Protein AF-A0A1M7ZTV3-F1 (afdb_monomer_lite)

Foldseek 3Di:
DDDDDDDDDDPPPPPPPPPPPPPDDDDDDPPDDDLVVVQVVLVCCVVPPQVVLCVVLVHRAASDFDDDPVVVVVVVVVQCVVCVVVVFHFDDKDKDKDAADQDCVCPPRRRHIFIKIFTWGADDPPPPPDDDDDPDPDDRIHTPVVDDIDTDTDCPPPSDDGRDD

Organism: NCBI:txid416016

Radius of gyration: 26.11 Å; chains: 1; bounding box: 50×51×98 Å

pLDDT: mean 81.95, std 18.32, range [33.28, 98.31]

Secondary structure (DSSP, 8-state):
-------------------------PPPPTT---HHHHHHHHHHHIIIIIHHHHHHHTSPPP---B--HHHHHHHHHHHHHHHHHTT--EEEEEEEEEE--SSGGGGGGTT-EEEEEEEEEEPP----SS---------SEEE-TTSPPB---B--SSS--PPP-

Sequence (165 aa):
MKMTIFAGFLATTLFVLNSCSENVQYEQPSQLITHDLAVELSERYHESRAELISKSILKDDVTAVWYSIEELENYLNYVKNQGAEKGIDVTGIRLYLGVYPNDSSYKEKAGLTTIFLTPTKKREATINVESSRTDQYSEENIDAIELQPLNYGGIGRPPRVMYPQ

Structure (mmCIF, N/CA/C/O backbone):
data_AF-A0A1M7ZTV3-F1
#
_entry.id   AF-A0A1M7ZTV3-F1
#
loop_
_atom_site.group_PDB
_atom_site.id
_atom_site.type_symbol
_atom_site.label_atom_id
_atom_site.label_alt_id
_atom_site.label_comp_id
_atom_site.label_asym_id
_atom_site.label_entity_id
_atom_site.label_seq_id
_atom_site.pdbx_PDB_ins_code
_atom_site.Cartn_x
_atom_site.Cartn_y
_atom_site.Cartn_z
_atom_site.occupancy
_atom_site.B_iso_or_equiv
_atom_site.auth_seq_id
_atom_site.auth_comp_id
_atom_site.auth_asym_id
_atom_site.auth_atom_id
_atom_site.pdbx_PDB_model_num
ATOM 1 N N . MET A 1 1 ? 7.671 -27.252 76.983 1.00 45.44 1 MET A N 1
ATOM 2 C CA . MET A 1 1 ? 8.668 -27.155 75.897 1.00 45.44 1 MET A CA 1
ATOM 3 C C . MET A 1 1 ? 8.629 -28.431 75.067 1.00 45.44 1 MET A C 1
ATOM 5 O O . MET A 1 1 ? 9.187 -29.426 75.499 1.00 45.44 1 MET A O 1
ATOM 9 N N . LYS A 1 2 ? 7.929 -28.419 73.927 1.00 33.28 2 LYS A N 1
ATOM 10 C CA . LYS A 1 2 ? 8.143 -29.31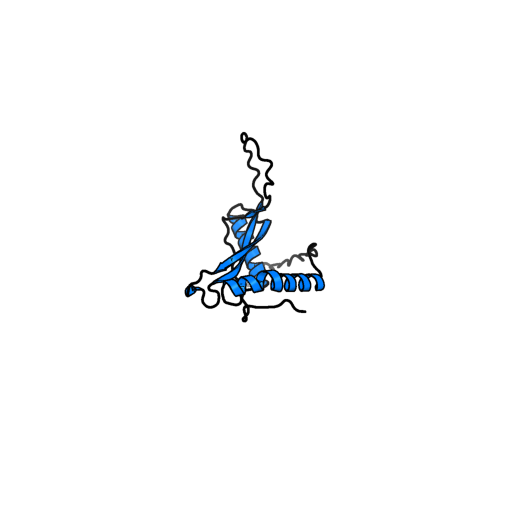8 72.781 1.00 33.28 2 LYS A CA 1
ATOM 11 C C . LYS A 1 2 ? 7.665 -28.557 71.545 1.00 33.28 2 LYS A C 1
ATOM 13 O O . LYS A 1 2 ? 6.487 -28.248 71.417 1.00 33.28 2 LYS A O 1
ATOM 18 N N . MET A 1 3 ? 8.637 -28.153 70.742 1.00 38.47 3 MET A N 1
ATOM 19 C CA . MET A 1 3 ? 8.499 -27.375 69.522 1.00 38.47 3 MET A CA 1
ATOM 20 C C . MET A 1 3 ? 8.395 -28.370 68.371 1.00 38.47 3 MET A C 1
ATOM 22 O O . MET A 1 3 ? 9.295 -29.190 68.208 1.00 38.47 3 MET A O 1
ATOM 26 N N . THR A 1 4 ? 7.303 -28.324 67.612 1.00 49.88 4 THR A N 1
ATOM 27 C CA . THR A 1 4 ? 7.159 -29.124 66.391 1.00 49.88 4 THR A CA 1
ATOM 28 C C . THR A 1 4 ? 6.818 -28.169 65.262 1.00 49.88 4 THR A C 1
ATOM 30 O O . THR A 1 4 ? 5.760 -27.548 65.255 1.00 49.88 4 THR A O 1
ATOM 33 N N . ILE A 1 5 ? 7.785 -27.999 64.369 1.00 48.91 5 ILE A N 1
ATOM 34 C CA . ILE A 1 5 ? 7.714 -27.196 63.153 1.00 48.91 5 ILE A CA 1
ATOM 35 C C . ILE A 1 5 ? 6.888 -27.987 62.136 1.00 48.91 5 ILE A C 1
ATOM 37 O O . ILE A 1 5 ? 7.230 -29.131 61.845 1.00 48.91 5 ILE A O 1
ATOM 41 N N . PHE A 1 6 ? 5.831 -27.385 61.586 1.00 46.31 6 PHE A N 1
ATOM 42 C CA . PHE A 1 6 ? 5.183 -27.886 60.375 1.00 46.31 6 PHE A CA 1
ATOM 43 C C . PHE A 1 6 ? 5.588 -26.988 59.209 1.00 46.31 6 PHE A C 1
ATOM 45 O O . PHE A 1 6 ? 5.225 -25.815 59.143 1.00 46.31 6 PHE A O 1
ATOM 52 N N . ALA A 1 7 ? 6.411 -27.548 58.330 1.00 49.38 7 ALA A N 1
ATOM 53 C CA . ALA A 1 7 ? 6.798 -26.957 57.065 1.00 49.38 7 ALA A CA 1
ATOM 54 C C . ALA A 1 7 ? 5.743 -27.283 55.999 1.00 49.38 7 ALA A C 1
ATOM 56 O O . ALA A 1 7 ? 5.291 -28.420 55.906 1.00 49.38 7 ALA A O 1
ATOM 57 N N . GLY A 1 8 ? 5.442 -26.296 55.153 1.00 42.41 8 GLY A N 1
ATOM 58 C CA . GLY A 1 8 ? 4.899 -26.513 53.813 1.00 42.41 8 GLY A CA 1
ATOM 59 C C . GLY A 1 8 ? 3.378 -26.445 53.694 1.00 42.41 8 GLY A C 1
ATOM 60 O O . GLY A 1 8 ? 2.672 -27.343 54.127 1.00 42.41 8 GLY A O 1
ATOM 61 N N . PHE A 1 9 ? 2.882 -25.414 53.010 1.00 46.31 9 PHE A N 1
ATOM 62 C CA . PHE A 1 9 ? 2.518 -25.540 51.593 1.00 46.31 9 PHE A CA 1
ATOM 63 C C . PHE A 1 9 ? 2.234 -24.133 51.045 1.00 46.31 9 PHE A C 1
ATOM 65 O O . PHE A 1 9 ? 1.190 -23.541 51.312 1.00 46.31 9 PHE A O 1
ATOM 72 N N . LEU A 1 10 ? 3.192 -23.557 50.315 1.00 48.78 10 LEU A N 1
ATOM 73 C CA . LEU A 1 10 ? 2.945 -22.360 49.518 1.00 48.78 10 LEU A CA 1
ATOM 74 C C . LEU A 1 10 ? 2.144 -22.826 48.300 1.00 48.78 10 LEU A C 1
ATOM 76 O O . LEU A 1 10 ? 2.709 -23.378 47.360 1.00 48.78 10 LEU A O 1
ATOM 80 N N . ALA A 1 11 ? 0.822 -22.671 48.350 1.00 51.09 11 ALA A N 1
ATOM 81 C CA . ALA A 1 11 ? -0.042 -22.870 47.197 1.00 51.09 11 ALA A CA 1
ATOM 82 C C . ALA A 1 11 ? 0.226 -21.736 46.199 1.00 51.09 11 ALA A C 1
ATOM 84 O O . ALA A 1 11 ? -0.499 -20.746 46.140 1.00 51.09 11 ALA A O 1
ATOM 85 N N . THR A 1 12 ? 1.309 -21.855 45.432 1.00 50.84 12 THR A N 1
ATOM 86 C CA . THR A 1 12 ? 1.456 -21.131 44.176 1.00 50.84 12 THR A CA 1
ATOM 87 C C . THR A 1 12 ? 0.338 -21.621 43.274 1.00 50.84 12 THR A C 1
ATOM 89 O O . THR A 1 12 ? 0.445 -22.680 42.655 1.00 50.84 12 THR A O 1
ATOM 92 N N . THR A 1 13 ? -0.766 -20.877 43.247 1.00 55.16 13 THR A N 1
ATOM 93 C CA . THR A 1 13 ? -1.749 -20.931 42.172 1.00 55.16 13 THR A CA 1
ATOM 94 C C . THR A 1 13 ? -1.007 -20.611 40.887 1.00 55.16 13 THR A C 1
ATOM 96 O O . THR A 1 13 ? -0.813 -19.450 40.528 1.00 55.16 13 THR A O 1
ATOM 99 N N . LEU A 1 14 ? -0.526 -21.670 40.242 1.00 48.62 14 LEU A N 1
ATOM 100 C CA . LEU A 1 14 ? -0.106 -21.683 38.859 1.00 48.62 14 LEU A CA 1
ATOM 101 C C . LEU A 1 14 ? -1.355 -21.274 38.072 1.00 48.62 14 LEU A C 1
ATOM 103 O O . LEU A 1 14 ? -2.230 -22.096 37.804 1.00 48.62 14 LEU A O 1
ATOM 107 N N . PHE A 1 15 ? -1.500 -19.974 37.809 1.00 55.59 15 PHE A N 1
ATOM 108 C CA . PHE A 1 15 ? -2.422 -19.478 36.801 1.00 55.59 15 PHE A CA 1
ATOM 109 C C . PHE A 1 15 ? -1.912 -20.082 35.497 1.00 55.59 15 PHE A C 1
ATOM 111 O O . PHE A 1 15 ? -0.958 -19.596 34.893 1.00 55.59 15 PHE A O 1
ATOM 118 N N . VAL A 1 16 ? -2.478 -21.231 35.136 1.00 49.94 16 VAL A N 1
ATOM 119 C CA . VAL A 1 16 ? -2.337 -21.799 33.807 1.00 49.94 16 VAL A CA 1
ATOM 120 C C . VAL A 1 16 ? -2.913 -20.729 32.895 1.00 49.94 16 VAL A C 1
ATOM 122 O O . VAL A 1 16 ? -4.127 -20.543 32.832 1.00 49.94 16 VAL A O 1
ATOM 125 N N . LEU A 1 17 ? -2.029 -19.964 32.253 1.00 53.06 17 LEU A N 1
ATOM 126 C CA . LEU A 1 17 ? -2.372 -19.221 31.058 1.00 53.06 17 LEU A CA 1
ATOM 127 C C . LEU A 1 17 ? -2.788 -20.290 30.051 1.00 53.06 17 LEU A C 1
ATOM 129 O O . LEU A 1 17 ? -1.962 -20.833 29.321 1.00 53.06 17 LEU A O 1
ATOM 133 N N . ASN A 1 18 ? -4.076 -20.636 30.063 1.00 53.88 18 ASN A N 1
ATOM 134 C CA . ASN A 1 18 ? -4.731 -21.138 28.876 1.00 53.88 18 ASN A CA 1
ATOM 135 C C . ASN A 1 18 ? -4.579 -20.010 27.863 1.00 53.88 18 ASN A C 1
ATOM 137 O O . ASN A 1 18 ? -5.394 -19.094 27.790 1.00 53.88 18 ASN A O 1
ATOM 141 N N . SER A 1 19 ? -3.479 -20.061 27.116 1.00 52.09 19 SER A N 1
ATOM 142 C CA . SER A 1 19 ? -3.453 -19.571 25.755 1.00 52.09 19 SER A CA 1
ATOM 143 C C . SER A 1 19 ? -4.527 -20.377 25.033 1.00 52.09 19 SER A C 1
ATOM 145 O O . SER A 1 19 ? -4.263 -21.443 24.478 1.00 52.09 19 SER A O 1
ATOM 147 N N . CYS A 1 20 ? -5.779 -19.932 25.150 1.00 52.97 20 CYS A N 1
ATOM 148 C CA . CYS A 1 20 ? -6.789 -20.265 24.171 1.00 52.97 20 CYS A CA 1
ATOM 149 C C . CYS A 1 20 ? -6.264 -19.654 22.879 1.00 52.97 20 CYS A C 1
ATOM 151 O O . CYS A 1 20 ? -6.497 -18.480 22.606 1.00 52.97 20 CYS A O 1
ATOM 153 N N . SER A 1 21 ? -5.511 -20.431 22.102 1.00 61.19 21 SER A N 1
ATOM 154 C CA . SER A 1 21 ? -5.460 -20.177 20.676 1.00 61.19 21 SER A CA 1
ATOM 155 C C . SER A 1 21 ? -6.890 -20.407 20.198 1.00 61.19 21 SER A C 1
ATOM 157 O O . SER A 1 21 ? -7.314 -21.553 20.025 1.00 61.19 21 SER A O 1
ATOM 159 N N . GLU A 1 22 ? -7.682 -19.341 20.101 1.00 63.91 22 GLU A N 1
ATOM 160 C CA . GLU A 1 22 ? -8.922 -19.409 19.344 1.00 63.91 22 GLU A CA 1
ATOM 161 C C . GLU A 1 22 ? -8.551 -19.960 17.966 1.00 63.91 22 GLU A C 1
ATOM 163 O O . GLU A 1 22 ? -7.676 -19.424 17.285 1.00 63.91 22 GLU A O 1
ATOM 168 N N . ASN A 1 23 ? -9.152 -21.088 17.584 1.00 62.50 23 ASN A N 1
ATOM 169 C CA . ASN A 1 23 ? -9.051 -21.582 16.218 1.00 62.50 23 ASN A CA 1
ATOM 170 C C . ASN A 1 23 ? -9.851 -20.615 15.345 1.00 62.50 23 ASN A C 1
ATOM 172 O O . ASN A 1 23 ? -11.039 -20.824 15.105 1.00 62.50 23 ASN A O 1
ATOM 176 N N . VAL A 1 24 ? -9.215 -19.519 14.935 1.00 76.25 24 VAL A N 1
ATOM 177 C CA . VAL A 1 24 ? -9.812 -18.555 14.017 1.00 76.25 24 VAL A CA 1
ATOM 178 C C . VAL A 1 24 ? -9.944 -19.249 12.666 1.00 76.25 24 VAL A C 1
ATOM 180 O O . VAL A 1 24 ? -8.955 -19.535 11.991 1.00 76.25 24 VAL A O 1
ATOM 183 N N . GLN A 1 25 ? -11.178 -19.576 12.290 1.00 80.88 25 GLN A N 1
ATOM 184 C CA . GLN A 1 25 ? -11.481 -20.094 10.965 1.00 80.88 25 GLN A CA 1
ATOM 185 C C . GLN A 1 25 ? -11.577 -18.913 9.999 1.00 80.88 25 GLN A C 1
ATOM 187 O O . GLN A 1 25 ? -12.479 -18.086 10.108 1.00 80.88 25 GLN A O 1
ATOM 192 N N . TYR A 1 26 ? -10.642 -18.834 9.056 1.00 84.88 26 TYR A N 1
ATOM 193 C CA . TYR A 1 26 ? -10.662 -17.821 8.006 1.00 84.88 26 TYR A CA 1
ATOM 194 C C . TYR A 1 26 ? -11.490 -18.314 6.817 1.00 84.88 26 TYR A C 1
ATOM 196 O O . TYR A 1 26 ? -11.274 -19.419 6.315 1.00 84.88 26 TYR A O 1
ATOM 204 N N . GLU A 1 27 ? -12.439 -17.496 6.364 1.00 91.44 27 GLU A N 1
ATOM 205 C CA . GLU A 1 27 ? -13.170 -17.749 5.123 1.00 91.44 27 GLU A CA 1
ATOM 206 C C . GLU A 1 27 ? -12.286 -17.455 3.906 1.00 91.44 27 GLU A C 1
ATOM 208 O O . GLU A 1 27 ? -11.448 -16.549 3.922 1.00 91.44 27 GLU A O 1
ATOM 213 N N . GLN A 1 28 ? -12.483 -18.216 2.828 1.00 91.50 28 GLN A N 1
ATOM 214 C CA . GLN A 1 28 ? -11.801 -17.950 1.567 1.00 91.50 28 GLN A CA 1
ATOM 215 C C . GLN A 1 28 ? -12.255 -16.588 1.011 1.00 91.50 28 GLN A C 1
ATOM 217 O O . GLN A 1 28 ? -13.460 -16.374 0.855 1.00 91.50 28 GLN A O 1
ATOM 222 N N . PRO A 1 29 ? -11.328 -15.678 0.649 1.00 93.81 29 PRO A N 1
ATOM 223 C CA . PRO A 1 29 ? -11.707 -14.397 0.071 1.00 93.81 29 PRO A CA 1
ATOM 224 C C . PRO A 1 29 ? -12.469 -14.574 -1.245 1.00 93.81 29 PRO A C 1
ATOM 226 O O . PRO A 1 29 ? -12.050 -15.316 -2.134 1.00 93.81 29 PRO A O 1
ATOM 229 N N . SER A 1 30 ? -13.567 -13.838 -1.404 1.00 94.00 30 SER A N 1
ATOM 230 C CA . SER A 1 30 ? -14.420 -13.904 -2.599 1.00 94.00 30 SER A CA 1
ATOM 231 C C . SER A 1 30 ? -13.815 -13.235 -3.839 1.00 94.00 30 SER A C 1
ATOM 233 O O . SER A 1 30 ? -14.309 -13.436 -4.944 1.00 94.00 30 SER A O 1
ATOM 235 N N . GLN A 1 31 ? -12.751 -12.446 -3.669 1.00 94.19 31 GLN A N 1
ATOM 236 C CA . GLN A 1 31 ? -12.124 -11.636 -4.723 1.00 94.19 31 GLN A CA 1
ATOM 237 C C . GLN A 1 31 ? -10.814 -12.240 -5.258 1.00 94.19 31 GLN A C 1
ATOM 239 O O . GLN A 1 31 ? -10.034 -11.547 -5.910 1.00 94.19 31 GLN A O 1
ATOM 244 N N . LEU A 1 32 ? -10.540 -13.517 -4.973 1.00 95.31 32 LEU A N 1
ATOM 245 C CA . LEU A 1 32 ? -9.382 -14.208 -5.542 1.00 95.31 32 LEU A CA 1
ATOM 246 C C . LEU A 1 32 ? -9.500 -14.278 -7.072 1.00 95.31 32 LEU A C 1
ATOM 248 O O . LEU A 1 32 ? -10.553 -14.619 -7.608 1.00 95.31 32 LEU A O 1
ATOM 252 N N . ILE A 1 33 ? -8.401 -13.982 -7.764 1.00 96.69 33 ILE A N 1
ATOM 253 C CA . ILE A 1 33 ? -8.291 -14.074 -9.225 1.00 96.69 33 ILE A CA 1
ATOM 254 C C . ILE A 1 33 ? -7.454 -15.289 -9.636 1.00 96.69 33 ILE A C 1
ATOM 256 O O . ILE A 1 33 ? -6.693 -15.833 -8.835 1.00 96.69 33 ILE A O 1
ATOM 260 N N . THR A 1 34 ? -7.581 -15.709 -10.895 1.00 97.12 34 THR A N 1
ATOM 261 C CA . THR A 1 34 ? -6.721 -16.749 -11.475 1.00 97.12 34 THR A CA 1
ATOM 262 C C . THR A 1 34 ? -5.314 -16.212 -11.754 1.00 97.12 34 THR A C 1
ATOM 264 O O . THR A 1 34 ? -5.119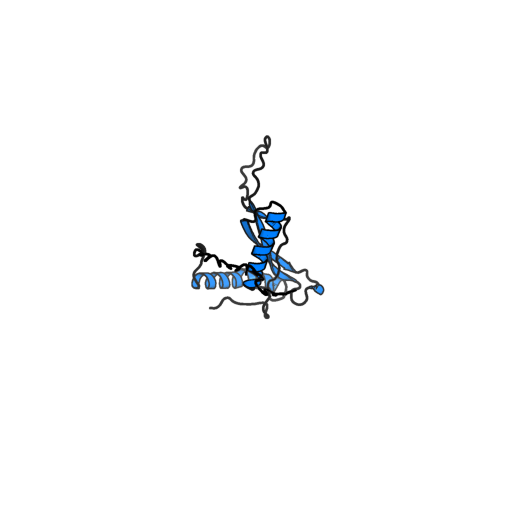 -15.006 -11.919 1.00 97.12 34 THR A O 1
ATOM 267 N N . HIS A 1 35 ? -4.334 -17.115 -11.854 1.00 96.81 35 HIS A N 1
ATOM 268 C CA . HIS A 1 35 ? -2.975 -16.754 -12.272 1.00 96.81 35 HIS A CA 1
ATOM 269 C C . HIS A 1 35 ? -2.947 -16.148 -13.681 1.00 96.81 35 HIS A C 1
ATOM 271 O O . HIS A 1 35 ? -2.309 -15.118 -13.865 1.00 96.81 35 HIS A O 1
ATOM 277 N N . ASP A 1 36 ? -3.707 -16.702 -14.632 1.00 97.25 36 ASP A N 1
ATOM 278 C CA . ASP A 1 36 ? -3.791 -16.172 -16.002 1.00 97.25 36 ASP A CA 1
ATOM 279 C C . ASP A 1 36 ? -4.279 -14.716 -16.030 1.00 97.25 36 ASP A C 1
ATOM 281 O O . ASP A 1 36 ? -3.715 -13.878 -16.730 1.00 97.25 36 ASP A O 1
ATOM 285 N N . LEU A 1 37 ? -5.290 -14.381 -15.214 1.00 97.50 37 LEU A N 1
ATOM 286 C CA . LEU A 1 37 ? -5.762 -13.001 -15.108 1.00 97.50 37 LEU A CA 1
ATOM 287 C C . LEU A 1 37 ? -4.708 -12.100 -14.446 1.00 97.50 37 LEU A C 1
ATOM 289 O O . LEU A 1 37 ? -4.548 -10.953 -14.850 1.00 97.50 37 LEU A O 1
ATOM 293 N N . ALA A 1 38 ? -3.970 -12.597 -13.449 1.00 96.88 38 ALA A N 1
ATOM 294 C CA . ALA A 1 38 ? -2.887 -11.839 -12.822 1.00 96.88 38 ALA A CA 1
ATOM 295 C C . ALA A 1 38 ? -1.736 -11.542 -13.804 1.00 96.88 38 ALA A C 1
ATOM 297 O O . ALA A 1 38 ? -1.222 -10.419 -13.810 1.00 96.88 38 ALA A O 1
ATOM 298 N N . VAL A 1 39 ? -1.380 -12.509 -14.659 1.00 95.94 39 VAL A N 1
ATOM 299 C CA . VAL A 1 39 ? -0.420 -12.337 -15.760 1.00 95.94 39 VAL A CA 1
ATOM 300 C C . VAL A 1 39 ? -0.902 -11.251 -16.718 1.00 95.94 39 VAL A C 1
ATOM 302 O O . VAL A 1 39 ? -0.197 -10.254 -16.892 1.00 95.94 39 VAL A O 1
ATOM 305 N N . GLU A 1 40 ? -2.128 -11.371 -17.246 1.00 97.12 40 GLU A N 1
ATOM 306 C CA . GLU A 1 40 ? -2.676 -10.384 -18.185 1.00 97.12 40 GLU A CA 1
ATOM 307 C C . GLU A 1 40 ? -2.699 -8.977 -17.563 1.00 97.12 40 GLU A C 1
ATOM 309 O O . GLU A 1 40 ? -2.276 -8.004 -18.186 1.00 97.12 40 GLU A O 1
ATOM 314 N N . LEU A 1 41 ? -3.134 -8.837 -16.307 1.00 96.56 41 LEU A N 1
ATOM 315 C CA . LEU A 1 41 ? -3.151 -7.540 -15.622 1.00 96.56 41 LEU A CA 1
ATOM 316 C C . LEU A 1 41 ? -1.747 -6.930 -15.483 1.00 96.56 41 LEU A C 1
ATOM 318 O O . LEU A 1 41 ? -1.593 -5.714 -15.649 1.00 96.56 41 LEU A O 1
ATOM 322 N N . SER A 1 42 ? -0.730 -7.748 -15.194 1.00 94.12 42 SER A N 1
ATOM 323 C CA . SER A 1 42 ? 0.659 -7.295 -15.070 1.00 94.12 42 SER A CA 1
ATOM 324 C C . SER A 1 42 ? 1.224 -6.818 -16.411 1.00 94.12 42 SER A C 1
ATOM 326 O O . SER A 1 42 ? 1.791 -5.722 -16.477 1.00 94.12 42 SER A O 1
ATOM 328 N N . GLU A 1 43 ? 1.006 -7.575 -17.488 1.00 93.75 43 GLU A N 1
ATOM 329 C CA . GLU A 1 43 ? 1.437 -7.212 -18.844 1.00 93.75 43 GLU A CA 1
ATOM 330 C C . GLU A 1 43 ? 0.778 -5.911 -19.309 1.00 93.75 43 GLU A C 1
ATOM 332 O O . GLU A 1 43 ? 1.460 -4.957 -19.691 1.00 93.75 43 GLU A O 1
ATOM 337 N N . ARG A 1 44 ? -0.549 -5.803 -19.162 1.00 95.44 44 ARG A N 1
ATOM 338 C CA . ARG A 1 44 ? -1.286 -4.584 -19.528 1.00 95.44 44 ARG A CA 1
ATOM 339 C C . ARG A 1 44 ? -0.801 -3.378 -18.739 1.00 95.44 44 ARG A C 1
ATOM 341 O O . ARG A 1 44 ? -0.740 -2.274 -19.286 1.00 95.44 44 ARG A O 1
ATOM 348 N N . TYR A 1 45 ? -0.471 -3.545 -17.456 1.00 94.19 45 TYR A N 1
ATOM 349 C CA . TYR A 1 45 ? 0.090 -2.452 -16.664 1.00 94.19 45 TYR A CA 1
ATOM 350 C C . TYR A 1 45 ? 1.448 -2.007 -17.211 1.00 94.19 45 TYR A C 1
ATOM 352 O O . TYR A 1 45 ? 1.707 -0.805 -17.327 1.00 94.19 45 TYR A O 1
ATOM 360 N N . HIS A 1 46 ? 2.290 -2.972 -17.575 1.00 90.69 46 HIS A N 1
ATOM 361 C CA . HIS A 1 46 ? 3.619 -2.727 -18.108 1.00 90.69 46 HIS A CA 1
ATOM 362 C C . HIS A 1 46 ? 3.582 -1.921 -19.409 1.00 90.69 46 HIS A C 1
ATOM 364 O O . HIS A 1 46 ? 4.208 -0.863 -19.497 1.00 90.69 46 HIS A O 1
ATOM 370 N N . GLU A 1 47 ? 2.795 -2.397 -20.374 1.00 91.69 47 GLU A N 1
ATOM 371 C CA . GLU A 1 47 ? 2.662 -1.812 -21.711 1.00 91.69 47 GLU A CA 1
ATOM 372 C C . GLU A 1 47 ? 1.986 -0.439 -21.683 1.00 91.69 47 GLU A C 1
ATOM 374 O O . GLU A 1 47 ? 2.353 0.463 -22.433 1.00 91.69 47 GLU A O 1
ATOM 379 N N . SER A 1 48 ? 0.980 -0.258 -20.818 1.00 93.19 48 SER A N 1
ATOM 380 C CA . SER A 1 48 ? 0.173 0.969 -20.828 1.00 93.19 48 SER A CA 1
ATOM 381 C C . SER A 1 48 ? 0.654 2.050 -19.866 1.00 93.19 48 SER A C 1
ATOM 383 O O . SER A 1 48 ? 0.467 3.228 -20.157 1.00 93.19 48 SER A O 1
ATOM 385 N N . ARG A 1 49 ? 1.222 1.692 -18.706 1.00 93.06 49 ARG A N 1
ATOM 386 C CA . ARG A 1 49 ? 1.518 2.660 -17.630 1.00 93.06 49 ARG A CA 1
ATOM 387 C C . ARG A 1 49 ? 2.992 2.683 -17.276 1.00 93.06 49 ARG A C 1
ATOM 389 O O . ARG A 1 49 ? 3.591 3.755 -17.309 1.00 93.06 49 ARG A O 1
ATOM 396 N N . ALA A 1 50 ? 3.586 1.528 -16.972 1.00 91.06 50 ALA A N 1
ATOM 397 C CA . ALA A 1 50 ? 4.963 1.477 -16.480 1.00 91.06 50 ALA A CA 1
ATOM 398 C C . ALA A 1 50 ? 5.956 2.065 -17.494 1.00 91.06 50 ALA A C 1
ATOM 400 O O . ALA A 1 50 ? 6.846 2.828 -17.113 1.00 91.06 50 ALA A O 1
ATOM 401 N N . GLU A 1 51 ? 5.780 1.768 -18.786 1.00 89.25 51 GLU A N 1
ATOM 402 C CA . GLU A 1 51 ? 6.627 2.317 -19.847 1.00 89.25 51 GLU A CA 1
ATOM 403 C C . GLU A 1 51 ? 6.477 3.842 -19.989 1.00 89.25 51 GLU A C 1
ATOM 405 O O . GLU A 1 51 ? 7.481 4.552 -20.078 1.00 89.25 51 GLU A O 1
ATOM 410 N N . LEU A 1 52 ? 5.244 4.363 -19.968 1.00 93.75 52 LEU A N 1
ATOM 411 C CA . LEU A 1 52 ? 4.985 5.804 -20.073 1.00 93.75 52 LEU A CA 1
ATOM 412 C C . LEU A 1 52 ? 5.568 6.574 -18.886 1.00 93.75 52 LEU A C 1
ATOM 414 O O . LEU A 1 52 ? 6.231 7.595 -19.080 1.00 93.75 52 LEU A O 1
ATOM 418 N N . ILE A 1 53 ? 5.360 6.069 -17.669 1.00 92.19 53 ILE A N 1
ATOM 419 C CA . ILE A 1 53 ? 5.878 6.690 -16.449 1.00 92.19 53 ILE A CA 1
ATOM 420 C C . ILE A 1 53 ? 7.405 6.672 -16.472 1.00 92.19 53 ILE A C 1
ATOM 422 O O . ILE A 1 53 ? 8.021 7.724 -16.305 1.00 92.19 53 ILE A O 1
ATOM 426 N N . SER A 1 54 ? 8.015 5.522 -16.777 1.00 90.62 54 SER A N 1
ATOM 427 C CA . SER A 1 54 ? 9.477 5.389 -16.786 1.00 90.62 54 SER A CA 1
ATOM 428 C C . SER A 1 54 ? 10.138 6.322 -17.806 1.00 90.62 54 SER A C 1
ATOM 430 O O . SER A 1 54 ? 11.160 6.946 -17.518 1.00 90.62 54 SER A O 1
ATOM 432 N N . LYS A 1 55 ? 9.524 6.486 -18.989 1.00 91.00 55 LYS A N 1
ATOM 433 C CA . LYS A 1 55 ? 9.958 7.473 -19.992 1.00 91.00 55 LYS A CA 1
ATOM 434 C C . LYS A 1 55 ? 9.821 8.907 -19.482 1.00 91.00 55 LYS A C 1
ATOM 436 O O . LYS A 1 55 ? 10.715 9.712 -19.715 1.00 91.00 55 LYS A O 1
ATOM 441 N N . SER A 1 56 ? 8.732 9.226 -18.783 1.00 91.56 56 SER A N 1
ATOM 442 C CA . SER A 1 56 ? 8.492 10.570 -18.248 1.00 91.56 56 SER A CA 1
ATOM 443 C C . SER A 1 56 ? 9.459 10.949 -17.126 1.00 91.56 56 SER A C 1
ATOM 445 O O . SER A 1 56 ? 9.851 12.111 -17.041 1.00 91.56 56 SER A O 1
ATOM 447 N N . ILE A 1 57 ? 9.831 10.001 -16.260 1.00 89.31 57 ILE A N 1
ATOM 448 C CA . ILE A 1 57 ? 10.736 10.249 -15.124 1.00 89.31 57 ILE A CA 1
ATOM 449 C C . ILE A 1 57 ? 12.204 9.928 -15.443 1.00 89.31 57 ILE A C 1
ATOM 451 O O . ILE A 1 57 ? 13.068 10.094 -14.584 1.00 89.31 57 ILE A O 1
ATOM 455 N N . LEU A 1 58 ? 12.490 9.480 -16.673 1.00 90.31 58 LEU A N 1
ATOM 456 C CA . LEU A 1 58 ? 13.820 9.094 -17.165 1.00 90.31 58 LEU A CA 1
ATOM 457 C C . LEU A 1 58 ? 14.513 8.023 -16.296 1.00 90.31 58 LEU A C 1
ATOM 459 O O . LEU A 1 58 ? 15.739 8.001 -16.177 1.00 90.31 58 LEU A O 1
ATOM 463 N N . LYS A 1 59 ? 13.725 7.135 -15.678 1.00 87.25 59 LYS A N 1
ATOM 464 C CA . LYS A 1 59 ? 14.171 6.049 -14.792 1.00 87.25 59 LYS A CA 1
ATOM 465 C C . LYS A 1 59 ? 13.088 4.972 -14.714 1.00 87.25 59 LYS A C 1
ATOM 467 O O . LYS A 1 59 ? 11.911 5.291 -14.818 1.00 87.25 59 LYS A O 1
ATOM 472 N N . ASP A 1 60 ? 13.475 3.718 -14.493 1.00 88.31 60 ASP A N 1
ATOM 473 C CA . ASP A 1 60 ? 12.518 2.649 -14.188 1.00 88.31 60 ASP A CA 1
ATOM 474 C C . ASP A 1 60 ? 11.750 2.940 -12.895 1.00 88.31 60 ASP A C 1
ATOM 476 O O . ASP A 1 60 ? 12.359 3.124 -11.835 1.00 88.31 60 ASP A O 1
ATOM 480 N N . ASP A 1 61 ? 10.421 2.943 -12.995 1.00 90.56 61 ASP A N 1
ATOM 481 C CA . ASP A 1 61 ? 9.537 3.102 -11.844 1.00 90.56 61 ASP A CA 1
ATOM 482 C C . ASP A 1 61 ? 9.148 1.762 -11.194 1.00 90.56 61 ASP A C 1
ATOM 484 O O . ASP A 1 61 ? 9.353 0.676 -11.747 1.00 90.56 61 ASP A O 1
ATOM 488 N N . VAL A 1 62 ? 8.575 1.851 -9.994 1.00 88.25 62 VAL A N 1
ATOM 489 C CA . VAL A 1 62 ? 8.095 0.718 -9.206 1.00 88.25 62 VAL A CA 1
ATOM 490 C C . VAL A 1 62 ? 6.850 0.104 -9.842 1.00 88.25 62 VAL A C 1
ATOM 492 O O . VAL A 1 62 ? 5.876 0.780 -10.166 1.00 88.25 62 VAL A O 1
ATOM 495 N N . THR A 1 63 ? 6.879 -1.218 -9.989 1.00 88.75 63 THR A N 1
ATOM 496 C CA . THR A 1 63 ? 5.785 -2.023 -10.573 1.00 88.75 63 THR A CA 1
ATOM 497 C C . THR A 1 63 ? 5.168 -3.003 -9.580 1.00 88.75 63 THR A C 1
ATOM 499 O O . THR A 1 63 ? 4.049 -3.463 -9.788 1.00 88.75 63 THR A O 1
ATOM 502 N N . ALA A 1 64 ? 5.861 -3.278 -8.474 1.00 87.81 64 ALA A N 1
ATOM 503 C CA . ALA A 1 64 ? 5.366 -4.086 -7.373 1.00 87.81 64 ALA A CA 1
ATOM 504 C C . ALA A 1 64 ? 5.914 -3.558 -6.045 1.00 87.81 64 ALA A C 1
ATOM 506 O O . ALA A 1 64 ? 7.042 -3.069 -5.969 1.00 87.81 64 ALA A O 1
ATOM 507 N N . VAL A 1 65 ? 5.117 -3.692 -4.989 1.00 87.31 65 VAL A N 1
ATOM 508 C CA . VAL A 1 65 ? 5.489 -3.317 -3.625 1.00 87.31 65 VAL A CA 1
ATOM 509 C C . VAL A 1 65 ? 5.299 -4.537 -2.736 1.00 87.31 65 VAL A C 1
ATOM 511 O O . VAL A 1 65 ? 4.245 -5.167 -2.772 1.00 87.31 65 VAL A O 1
ATOM 514 N N . TRP A 1 66 ? 6.319 -4.881 -1.953 1.00 87.62 66 TRP A N 1
ATOM 515 C CA . TRP A 1 66 ? 6.274 -6.019 -1.042 1.00 87.62 66 TRP A CA 1
ATOM 516 C C . TRP A 1 66 ? 6.113 -5.560 0.407 1.00 87.62 66 TRP A C 1
ATOM 518 O O . TRP A 1 66 ? 6.818 -4.654 0.851 1.00 87.62 66 TRP A O 1
ATOM 528 N N . TYR A 1 67 ? 5.233 -6.236 1.142 1.00 87.50 67 TYR A N 1
ATOM 529 C CA . TYR A 1 67 ? 5.095 -6.140 2.594 1.00 87.50 67 TYR A CA 1
ATOM 530 C C . TYR A 1 67 ? 5.299 -7.535 3.184 1.00 87.50 67 TYR A C 1
ATOM 532 O O . TYR A 1 67 ? 4.853 -8.524 2.592 1.00 87.50 67 TYR A O 1
ATOM 540 N N . SER A 1 68 ? 5.943 -7.632 4.347 1.00 90.00 68 SER A N 1
ATOM 541 C CA . SER A 1 68 ? 5.925 -8.889 5.093 1.00 90.00 68 SER A CA 1
ATOM 542 C C . SER A 1 68 ? 4.525 -9.129 5.658 1.00 90.00 68 SER A C 1
ATOM 544 O O . SER A 1 68 ? 3.806 -8.186 5.989 1.00 90.00 68 SER A O 1
ATOM 546 N N . ILE A 1 69 ? 4.147 -10.401 5.796 1.00 92.06 69 ILE A N 1
ATOM 547 C CA . ILE A 1 69 ? 2.892 -10.774 6.463 1.00 92.06 69 ILE A CA 1
ATOM 548 C C . ILE A 1 69 ? 2.885 -10.263 7.907 1.00 92.06 69 ILE A C 1
ATOM 550 O O . ILE A 1 69 ? 1.913 -9.642 8.318 1.00 92.06 69 ILE A O 1
ATOM 554 N N . GLU A 1 70 ? 4.001 -10.423 8.623 1.00 92.62 70 GLU A N 1
ATOM 555 C CA . GLU A 1 70 ? 4.168 -9.936 9.997 1.00 92.62 70 GLU A CA 1
ATOM 556 C C . GLU A 1 70 ? 3.900 -8.428 10.123 1.00 92.62 70 GLU A C 1
ATOM 558 O O . GLU A 1 70 ? 3.185 -8.003 11.025 1.00 92.62 70 GLU A O 1
ATOM 563 N N . GLU A 1 71 ? 4.420 -7.603 9.208 1.00 91.62 71 GLU A N 1
ATOM 564 C CA . GLU A 1 71 ? 4.208 -6.152 9.266 1.00 91.62 71 GLU A CA 1
ATOM 565 C C . GLU A 1 71 ? 2.752 -5.785 8.967 1.00 91.62 71 GLU A C 1
ATOM 567 O O . GLU A 1 71 ? 2.193 -4.892 9.604 1.00 91.62 71 GLU A O 1
ATOM 572 N N . LEU A 1 72 ? 2.107 -6.492 8.034 1.00 94.69 72 LEU A N 1
ATOM 573 C CA . LEU A 1 72 ? 0.684 -6.296 7.761 1.00 94.69 72 LEU A CA 1
ATOM 574 C C . LEU A 1 72 ? -0.166 -6.668 8.979 1.00 94.69 72 LEU A C 1
ATOM 576 O O . LEU A 1 72 ? -1.035 -5.892 9.368 1.00 94.69 72 LEU A O 1
ATOM 580 N N . GLU A 1 73 ? 0.095 -7.810 9.610 1.00 95.44 73 GLU A N 1
ATOM 581 C CA . GLU A 1 73 ? -0.606 -8.241 10.824 1.00 95.44 73 GLU A CA 1
ATOM 582 C C . GLU A 1 73 ? -0.394 -7.253 11.976 1.00 95.44 73 GLU A C 1
ATOM 584 O O . GLU A 1 73 ? -1.362 -6.813 12.605 1.00 95.44 73 GLU A O 1
ATOM 589 N N . ASN A 1 74 ? 0.854 -6.837 12.211 1.00 95.88 74 ASN A N 1
ATOM 590 C CA . ASN A 1 74 ? 1.199 -5.842 13.223 1.00 95.88 74 ASN A CA 1
ATOM 591 C C . ASN A 1 74 ? 0.480 -4.518 12.975 1.00 95.88 74 ASN A C 1
ATOM 593 O O . ASN A 1 74 ? -0.097 -3.949 13.902 1.00 95.88 74 ASN A O 1
ATOM 597 N N . TYR A 1 75 ? 0.461 -4.043 11.731 1.00 97.31 75 TYR A N 1
ATOM 598 C CA . TYR A 1 75 ? -0.203 -2.797 11.385 1.00 97.31 75 TYR A CA 1
ATOM 599 C C . TYR A 1 75 ? -1.722 -2.878 11.541 1.00 97.31 75 TYR A C 1
ATOM 601 O O . TYR A 1 75 ? -2.320 -1.965 12.109 1.00 97.31 75 TYR A O 1
ATOM 609 N N . LEU A 1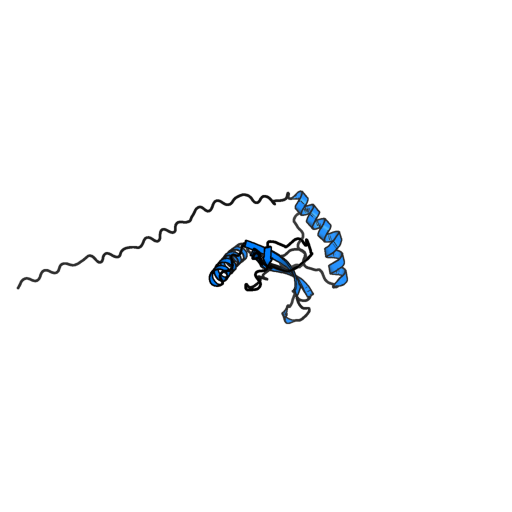 76 ? -2.347 -3.979 11.110 1.00 97.62 76 LEU A N 1
ATOM 610 C CA . LEU A 1 76 ? -3.783 -4.209 11.290 1.00 97.62 76 LEU A CA 1
ATOM 611 C C . LEU A 1 76 ? -4.169 -4.224 12.775 1.00 97.62 76 LEU A C 1
ATOM 613 O O . LEU A 1 76 ? -5.175 -3.620 13.153 1.00 97.62 76 LEU A O 1
ATOM 617 N N . ASN A 1 77 ? -3.363 -4.864 13.624 1.00 97.69 77 ASN A N 1
ATOM 618 C CA . ASN A 1 77 ? -3.567 -4.862 15.073 1.00 97.69 77 ASN A CA 1
ATOM 619 C C . ASN A 1 77 ? -3.356 -3.464 15.670 1.00 97.69 77 ASN A C 1
ATOM 621 O O . ASN A 1 77 ? -4.178 -2.995 16.457 1.00 97.69 77 ASN A O 1
ATOM 625 N N . TYR A 1 78 ? -2.292 -2.772 15.256 1.00 97.94 78 TYR A N 1
ATOM 626 C CA . TYR A 1 78 ? -1.980 -1.414 15.690 1.00 97.94 78 TYR A CA 1
ATOM 627 C C . TYR A 1 78 ? -3.134 -0.446 15.406 1.00 97.94 78 TYR A C 1
ATOM 629 O O . TYR A 1 78 ? -3.605 0.220 16.326 1.00 97.94 78 TYR A O 1
ATOM 637 N N . VAL A 1 79 ? -3.644 -0.386 14.169 1.00 98.31 79 VAL A N 1
ATOM 638 C CA . VAL A 1 79 ? -4.713 0.569 13.827 1.00 98.31 79 VAL A CA 1
ATOM 639 C C . VAL A 1 79 ? -6.037 0.233 14.504 1.00 98.31 79 VAL A C 1
ATOM 641 O O . VAL A 1 79 ? -6.754 1.155 14.882 1.00 98.31 79 VAL A O 1
ATOM 644 N N . LYS A 1 80 ? -6.352 -1.052 14.721 1.00 98.19 80 LYS A N 1
ATOM 645 C CA . LYS A 1 80 ? -7.543 -1.461 15.481 1.00 98.19 80 LYS A CA 1
ATOM 646 C C . LYS A 1 80 ? -7.455 -1.029 16.944 1.00 98.19 80 LYS A C 1
ATOM 648 O O . LYS A 1 80 ? -8.412 -0.460 17.459 1.00 98.19 80 LYS A O 1
ATOM 653 N N . ASN A 1 81 ? -6.303 -1.227 17.587 1.00 98.06 81 ASN A N 1
ATOM 654 C CA . ASN A 1 81 ? -6.087 -0.815 18.976 1.00 98.06 81 ASN A CA 1
ATOM 655 C C . ASN A 1 81 ? -6.134 0.713 19.122 1.00 98.06 81 ASN A C 1
ATOM 657 O O . ASN A 1 81 ? -6.907 1.235 19.922 1.00 98.06 81 ASN A O 1
ATOM 661 N N . GLN A 1 82 ? -5.384 1.437 18.286 1.00 98.12 82 GLN A N 1
ATOM 662 C CA . GLN A 1 82 ? -5.390 2.904 18.277 1.00 98.12 82 GLN A CA 1
ATOM 663 C C . GLN A 1 82 ? -6.770 3.477 17.924 1.00 98.12 82 GLN A C 1
ATOM 665 O O . GLN A 1 82 ? -7.141 4.543 18.413 1.00 98.12 82 GLN A O 1
ATOM 670 N N . GLY A 1 83 ? -7.520 2.795 17.054 1.00 97.56 83 GLY A N 1
ATOM 671 C CA . GLY A 1 83 ? -8.901 3.129 16.731 1.00 97.56 83 GLY A CA 1
ATOM 672 C C . GLY A 1 83 ? -9.798 2.998 17.955 1.00 97.56 83 GLY A C 1
ATOM 673 O O . GLY A 1 83 ? -10.441 3.973 18.337 1.00 97.56 83 GLY A O 1
ATOM 674 N N . ALA A 1 84 ? -9.767 1.846 18.629 1.00 97.44 84 ALA A N 1
ATOM 675 C CA . ALA A 1 84 ? -10.555 1.589 19.832 1.00 97.44 84 ALA A CA 1
ATOM 676 C C . ALA A 1 84 ? -10.280 2.611 20.950 1.00 97.44 84 ALA A C 1
ATOM 678 O O . ALA A 1 84 ? -11.222 3.146 21.532 1.00 97.44 84 ALA A O 1
ATOM 679 N N . GLU A 1 85 ? -9.012 2.960 21.193 1.00 97.38 85 GLU A N 1
ATOM 680 C CA . GLU A 1 85 ? -8.624 4.005 22.157 1.00 97.38 85 GLU A CA 1
ATOM 681 C C . GLU A 1 85 ? -9.221 5.383 21.829 1.00 97.38 85 GLU A C 1
ATOM 683 O O . GLU A 1 85 ? -9.469 6.190 22.726 1.00 97.38 85 GLU A O 1
ATOM 688 N N . LYS A 1 86 ? -9.470 5.654 20.544 1.00 96.62 86 LYS A N 1
ATOM 689 C CA . LYS A 1 86 ? -10.039 6.911 20.039 1.00 96.62 86 LYS A CA 1
ATOM 690 C C . LYS A 1 86 ? -11.540 6.831 19.750 1.00 96.62 86 LYS A C 1
ATOM 692 O O . LYS A 1 86 ? -12.093 7.793 19.223 1.00 96.62 86 LYS A O 1
ATOM 697 N N . GLY A 1 87 ? -12.200 5.713 20.062 1.00 96.06 87 GLY A N 1
ATOM 698 C CA . GLY A 1 87 ? -13.614 5.496 19.738 1.00 96.06 87 GLY A CA 1
ATOM 699 C C . GLY A 1 87 ? -13.900 5.364 18.236 1.00 96.06 87 GLY A C 1
ATOM 700 O O . GLY A 1 87 ? -15.008 5.651 17.798 1.00 96.06 87 GLY A O 1
ATOM 701 N N . ILE A 1 88 ? -12.907 4.959 17.443 1.00 95.88 88 ILE A N 1
ATOM 702 C CA . ILE A 1 88 ? -13.005 4.757 15.995 1.00 95.88 88 ILE A CA 1
ATOM 703 C C . ILE A 1 88 ? -13.029 3.258 15.697 1.00 95.88 88 ILE A C 1
ATOM 705 O O . ILE A 1 88 ? -12.055 2.552 15.955 1.00 95.88 88 ILE A O 1
ATOM 709 N N . ASP A 1 89 ? -14.111 2.791 15.078 1.00 96.06 89 ASP A N 1
ATOM 710 C CA . ASP A 1 89 ? -14.181 1.436 14.532 1.00 96.06 89 ASP A CA 1
ATOM 711 C C . ASP A 1 89 ? -13.492 1.376 13.156 1.00 96.06 89 ASP A C 1
ATOM 713 O O . ASP A 1 89 ? -13.967 1.955 12.171 1.00 96.06 89 ASP A O 1
ATOM 717 N N . VAL A 1 90 ? -12.331 0.715 13.099 1.00 97.31 90 VAL A N 1
ATOM 718 C CA . VAL A 1 90 ? -11.566 0.530 11.858 1.00 97.31 90 VAL A CA 1
ATOM 719 C C . VAL A 1 90 ? -12.139 -0.650 11.085 1.00 97.31 90 VAL A C 1
ATOM 721 O O . VAL A 1 90 ? -12.058 -1.800 11.511 1.00 97.31 90 VAL A O 1
ATOM 724 N N . THR A 1 91 ? -12.662 -0.358 9.901 1.00 96.12 91 THR A N 1
ATOM 725 C CA . THR A 1 91 ? -13.462 -1.294 9.092 1.00 96.12 91 THR A CA 1
ATOM 726 C C . THR A 1 91 ? -12.751 -1.782 7.836 1.00 96.12 91 THR A C 1
ATOM 728 O O . THR A 1 91 ? -13.200 -2.737 7.207 1.00 96.12 91 THR A O 1
ATOM 731 N N . GLY A 1 92 ? -11.630 -1.165 7.469 1.00 96.69 92 GLY A N 1
ATOM 732 C CA . GLY A 1 92 ? -10.884 -1.543 6.278 1.00 96.69 92 GLY A CA 1
ATOM 733 C C . GLY A 1 92 ? -9.561 -0.806 6.139 1.00 96.69 92 GLY A C 1
ATOM 734 O O . GLY A 1 92 ? -9.167 -0.024 7.006 1.00 96.69 92 GLY A O 1
ATOM 735 N N . ILE A 1 93 ? -8.883 -1.082 5.027 1.00 97.56 93 ILE A N 1
ATOM 736 C CA . ILE A 1 93 ? -7.650 -0.426 4.604 1.00 97.56 93 ILE A CA 1
ATOM 737 C C . ILE A 1 93 ? -7.829 0.026 3.154 1.00 97.56 93 ILE A C 1
ATOM 739 O O . ILE A 1 93 ? -8.240 -0.755 2.296 1.00 97.56 93 ILE A O 1
ATOM 743 N N . ARG A 1 94 ? -7.469 1.274 2.869 1.00 97.56 94 ARG A N 1
ATOM 744 C CA . ARG A 1 94 ? -7.360 1.834 1.524 1.00 97.56 94 ARG A CA 1
ATOM 745 C C . ARG A 1 94 ? -5.892 1.925 1.129 1.00 97.56 94 ARG A C 1
ATOM 747 O O . ARG A 1 94 ? -5.065 2.372 1.918 1.00 97.56 94 ARG A O 1
ATOM 754 N N . LEU A 1 95 ? -5.572 1.509 -0.092 1.00 96.38 95 LEU A N 1
ATOM 755 C CA . LEU A 1 95 ? -4.226 1.612 -0.648 1.00 96.38 95 LEU A CA 1
ATOM 756 C C . LEU A 1 95 ? -4.158 2.855 -1.535 1.00 96.38 95 LEU A C 1
ATOM 758 O O . LEU A 1 95 ? -4.940 2.992 -2.475 1.00 96.38 95 LEU A O 1
ATOM 762 N N . TYR A 1 96 ? -3.211 3.738 -1.247 1.00 96.81 96 TYR A N 1
ATOM 763 C CA . TYR A 1 96 ? -2.952 4.940 -2.030 1.00 96.81 96 TYR A CA 1
ATOM 764 C C . TYR A 1 96 ? -1.639 4.817 -2.789 1.00 96.81 96 TYR A C 1
ATOM 766 O O . TYR A 1 96 ? -0.635 4.378 -2.231 1.00 96.81 96 TYR A O 1
ATOM 774 N N . LEU A 1 97 ? -1.642 5.258 -4.047 1.00 94.44 97 LEU A N 1
ATOM 775 C CA . LEU A 1 97 ? -0.426 5.499 -4.818 1.00 94.44 97 LEU A CA 1
ATOM 776 C C . LEU A 1 97 ? 0.152 6.861 -4.420 1.00 94.44 97 LEU A C 1
ATOM 778 O O . LEU A 1 97 ? -0.570 7.855 -4.354 1.00 94.44 97 LEU A O 1
ATOM 782 N N . GLY A 1 98 ? 1.455 6.907 -4.177 1.00 93.75 98 GLY A N 1
ATOM 783 C CA . GLY A 1 98 ? 2.204 8.131 -3.915 1.00 93.75 98 GLY A CA 1
ATOM 784 C C . GLY A 1 98 ? 3.540 8.119 -4.644 1.00 93.75 98 GLY A C 1
ATOM 785 O O . GLY A 1 98 ? 3.934 7.103 -5.205 1.00 93.75 98 GLY A O 1
ATOM 786 N N . VAL A 1 99 ? 4.256 9.238 -4.610 1.00 93.19 99 VAL A N 1
ATOM 787 C CA . VAL A 1 99 ? 5.619 9.350 -5.143 1.00 93.19 99 VAL A CA 1
ATOM 788 C C . VAL A 1 99 ? 6.491 9.931 -4.045 1.00 93.19 99 VAL A C 1
ATOM 790 O O . VAL A 1 99 ? 6.118 10.924 -3.416 1.00 93.19 99 VAL A O 1
ATOM 793 N N . TYR A 1 100 ? 7.638 9.309 -3.784 1.00 92.38 100 TYR A N 1
ATOM 794 C CA . TYR A 1 100 ? 8.589 9.872 -2.833 1.00 92.38 100 TYR A CA 1
ATOM 795 C C . TYR A 1 100 ? 9.130 11.210 -3.351 1.00 92.38 100 TYR A C 1
ATOM 797 O O . TYR A 1 100 ? 9.443 11.316 -4.543 1.00 92.38 100 TYR A O 1
ATOM 805 N N . PRO A 1 101 ? 9.310 12.217 -2.478 1.00 94.44 101 PRO A N 1
ATOM 806 C CA . PRO A 1 101 ? 9.993 13.447 -2.846 1.00 94.44 101 PRO A CA 1
ATOM 807 C C . PRO A 1 101 ? 11.320 13.172 -3.557 1.00 94.44 101 PRO A C 1
ATOM 809 O O . PRO A 1 101 ? 12.059 12.242 -3.219 1.00 94.44 101 PRO A O 1
ATOM 812 N N . ASN A 1 102 ? 11.608 13.978 -4.576 1.00 92.12 102 ASN A N 1
ATOM 813 C CA . ASN A 1 102 ? 12.825 13.839 -5.364 1.00 92.12 102 ASN A CA 1
ATOM 814 C C . ASN A 1 102 ? 14.002 14.549 -4.679 1.00 92.12 102 ASN A C 1
ATOM 816 O O . ASN A 1 102 ? 14.539 15.531 -5.191 1.00 92.12 102 ASN A O 1
ATOM 820 N N . ASP A 1 103 ? 14.366 14.076 -3.489 1.00 92.88 103 ASP A N 1
ATOM 821 C CA . ASP A 1 103 ? 15.505 14.580 -2.730 1.00 92.88 103 ASP A CA 1
ATOM 822 C C . ASP A 1 103 ? 16.327 13.445 -2.100 1.00 92.88 103 ASP A C 1
ATOM 824 O O . ASP A 1 103 ? 15.907 12.288 -2.013 1.00 92.88 103 ASP A O 1
ATOM 828 N N . SER A 1 104 ? 17.547 13.780 -1.677 1.00 89.12 104 SER A N 1
ATOM 829 C CA . SER A 1 104 ? 18.553 12.804 -1.255 1.00 89.12 104 SER A CA 1
ATOM 830 C C . SER A 1 104 ? 18.200 12.039 0.023 1.00 89.12 104 SER A C 1
ATOM 832 O O . SER A 1 104 ? 18.772 10.969 0.248 1.00 89.12 104 SER A O 1
ATOM 834 N N . SER A 1 105 ? 17.253 12.518 0.839 1.00 91.94 105 SER A N 1
ATOM 835 C CA . SER A 1 105 ? 16.832 11.819 2.060 1.00 91.94 105 SER A CA 1
ATOM 836 C C . SER A 1 105 ? 16.143 10.482 1.761 1.00 91.94 105 SER A C 1
ATOM 838 O O . SER A 1 105 ? 16.249 9.544 2.555 1.00 91.94 105 SER A O 1
ATOM 840 N N . TYR A 1 106 ? 15.541 10.351 0.574 1.00 88.44 106 TYR A N 1
ATOM 841 C CA . TYR A 1 106 ? 14.857 9.141 0.111 1.00 88.44 106 TYR A CA 1
ATOM 842 C C . TYR A 1 106 ? 15.756 8.173 -0.672 1.00 88.44 106 TYR A C 1
ATOM 844 O O . TYR A 1 106 ? 15.314 7.079 -1.028 1.00 88.44 106 TYR A O 1
ATOM 852 N N . LYS A 1 107 ? 17.031 8.523 -0.894 1.00 88.25 107 LYS A N 1
ATOM 853 C CA . LYS A 1 107 ? 18.046 7.658 -1.524 1.00 88.25 107 LYS A CA 1
ATOM 854 C C . LYS A 1 107 ? 17.539 7.025 -2.832 1.00 88.25 107 LYS A C 1
ATOM 856 O O . LYS A 1 107 ? 17.089 7.733 -3.726 1.00 88.25 107 LYS A O 1
ATOM 861 N N . GLU A 1 108 ? 17.595 5.700 -2.969 1.00 84.75 108 GLU A N 1
ATOM 862 C CA . GLU A 1 108 ? 17.158 4.975 -4.166 1.00 84.75 108 GLU A CA 1
ATOM 863 C C . GLU A 1 108 ? 15.661 5.121 -4.478 1.00 84.75 108 GLU A C 1
ATOM 865 O O . GLU A 1 108 ? 15.271 4.928 -5.634 1.00 84.75 108 GLU A O 1
ATOM 870 N N . LYS A 1 109 ? 14.854 5.486 -3.471 1.00 86.69 109 LYS A N 1
ATOM 871 C CA . LYS A 1 109 ? 13.404 5.673 -3.575 1.00 86.69 109 LYS A CA 1
ATOM 872 C C . LYS A 1 109 ? 13.017 7.050 -4.108 1.00 86.69 109 LYS A C 1
ATOM 874 O O . LYS A 1 109 ? 11.871 7.224 -4.499 1.00 86.69 109 LYS A O 1
ATOM 879 N N . ALA A 1 110 ? 13.935 8.018 -4.119 1.00 90.62 110 ALA A N 1
ATOM 880 C CA . ALA A 1 110 ? 13.646 9.383 -4.549 1.00 90.62 110 ALA A CA 1
ATOM 881 C C . ALA A 1 110 ? 13.018 9.405 -5.954 1.00 90.62 110 ALA A C 1
ATOM 883 O O . ALA A 1 110 ? 13.546 8.787 -6.887 1.00 90.62 110 ALA A O 1
ATOM 884 N N . GLY A 1 111 ? 11.874 10.086 -6.074 1.00 91.12 111 GLY A N 1
ATOM 885 C CA . GLY A 1 111 ? 11.115 10.203 -7.320 1.00 91.12 111 GLY A CA 1
ATOM 886 C C . GLY A 1 111 ? 10.435 8.918 -7.805 1.00 91.12 111 GLY A C 1
ATOM 887 O O . GLY A 1 111 ? 9.913 8.920 -8.915 1.00 91.12 111 GLY A O 1
ATOM 888 N N . LEU A 1 112 ? 10.445 7.836 -7.017 1.00 90.69 112 LEU A N 1
ATOM 889 C CA . LEU A 1 112 ? 9.774 6.581 -7.361 1.00 90.69 112 LEU A CA 1
ATOM 890 C C . LEU A 1 112 ? 8.379 6.492 -6.744 1.00 90.69 112 LEU A C 1
ATOM 892 O O . LEU A 1 112 ? 8.128 7.007 -5.647 1.00 90.69 112 LEU A O 1
ATOM 896 N N . THR A 1 113 ? 7.495 5.782 -7.440 1.00 92.19 113 THR A N 1
ATOM 897 C CA . THR A 1 113 ? 6.163 5.429 -6.958 1.00 92.19 113 THR A CA 1
ATOM 898 C C . THR A 1 113 ? 6.247 4.538 -5.715 1.00 92.19 113 THR A C 1
ATOM 900 O O . THR A 1 113 ? 7.131 3.694 -5.565 1.00 92.19 113 THR A O 1
ATOM 903 N N . THR A 1 114 ? 5.298 4.715 -4.804 1.00 92.75 114 THR A N 1
ATOM 904 C CA . THR A 1 114 ? 5.087 3.891 -3.615 1.00 92.75 114 THR A CA 1
ATOM 905 C C . THR A 1 114 ? 3.601 3.625 -3.431 1.00 92.75 114 THR A C 1
ATOM 907 O O . THR A 1 114 ? 2.756 4.345 -3.963 1.00 92.75 114 THR A O 1
ATOM 910 N N . ILE A 1 115 ? 3.286 2.615 -2.626 1.00 93.81 115 ILE A N 1
ATOM 911 C CA . ILE A 1 115 ? 1.948 2.414 -2.078 1.00 93.81 115 ILE A CA 1
ATOM 912 C C . ILE A 1 115 ? 2.014 2.662 -0.571 1.00 93.81 115 ILE A C 1
ATOM 914 O O . ILE A 1 115 ? 3.024 2.354 0.063 1.00 93.81 115 ILE A O 1
ATOM 918 N N . PHE A 1 116 ? 0.968 3.244 0.005 1.00 94.94 116 PHE A N 1
ATOM 919 C CA . PHE A 1 116 ? 0.788 3.299 1.453 1.00 94.94 116 PHE A CA 1
ATOM 920 C C . PHE A 1 116 ? -0.640 2.918 1.841 1.00 94.94 116 PHE A C 1
ATOM 922 O O . PHE A 1 116 ? -1.585 3.124 1.077 1.00 94.94 116 PHE A O 1
ATOM 929 N N . LEU A 1 117 ? -0.770 2.305 3.014 1.00 97.44 117 LEU A N 1
ATOM 930 C CA . LEU A 1 117 ? -2.012 1.768 3.554 1.00 97.44 117 LEU A CA 1
ATOM 931 C C . LEU A 1 117 ? -2.598 2.787 4.527 1.00 97.44 117 LEU A C 1
ATOM 933 O O . LEU A 1 117 ? -1.903 3.224 5.439 1.00 97.44 117 LEU A O 1
ATOM 937 N N . THR A 1 118 ? -3.869 3.131 4.355 1.00 97.88 118 THR A N 1
ATOM 938 C CA . THR A 1 118 ? -4.605 4.064 5.213 1.00 97.88 118 THR A CA 1
ATOM 939 C C . THR A 1 118 ? -5.814 3.347 5.812 1.00 97.88 118 THR A C 1
ATOM 941 O O . THR A 1 118 ? -6.580 2.747 5.056 1.00 97.88 118 THR A O 1
ATOM 944 N N . PRO A 1 119 ? -6.034 3.386 7.136 1.00 98.19 119 PRO A N 1
ATOM 945 C CA . PRO A 1 119 ? -7.197 2.758 7.745 1.00 98.19 119 PRO A CA 1
ATOM 946 C C . PRO A 1 119 ? -8.474 3.521 7.398 1.00 98.19 119 PRO A C 1
ATOM 948 O O . PRO A 1 119 ? -8.467 4.746 7.277 1.00 98.19 119 PRO A O 1
ATOM 951 N N . THR A 1 120 ? -9.582 2.799 7.261 1.00 98.00 120 THR A N 1
ATOM 952 C CA . THR A 1 120 ? -10.898 3.373 6.962 1.00 98.00 120 THR A CA 1
ATOM 953 C C . THR A 1 120 ? -11.895 3.106 8.079 1.00 98.00 120 THR A C 1
ATOM 955 O O . THR A 1 120 ? -11.809 2.105 8.791 1.00 98.00 120 THR A O 1
ATOM 958 N N . LYS A 1 121 ? -12.882 3.988 8.206 1.00 96.38 121 LYS A N 1
ATOM 959 C CA . LYS A 1 121 ? -14.020 3.883 9.123 1.00 96.38 121 LYS A CA 1
ATOM 960 C C . LYS A 1 121 ? -15.320 4.134 8.369 1.00 96.38 121 LYS A C 1
ATOM 962 O O . LYS A 1 121 ? -15.318 4.798 7.329 1.00 96.38 121 LYS A O 1
ATOM 967 N N . LYS A 1 122 ? -16.437 3.645 8.904 1.00 94.88 122 LYS A N 1
ATOM 968 C CA . LYS A 1 122 ? -17.747 4.020 8.370 1.00 94.88 122 LYS A CA 1
ATOM 969 C C . LYS A 1 122 ? -17.98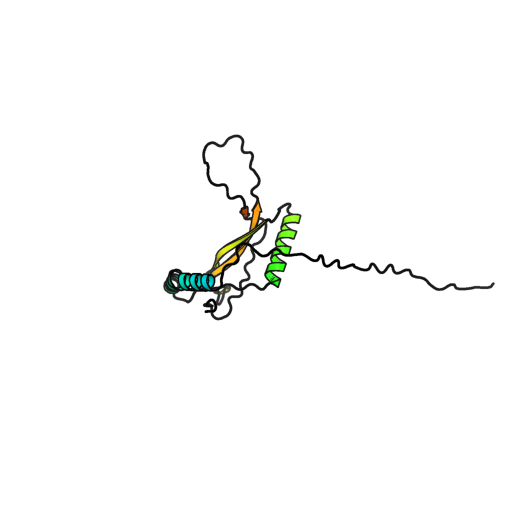6 5.508 8.585 1.00 94.88 122 LYS A C 1
ATOM 971 O O . LYS A 1 122 ? -17.662 6.062 9.635 1.00 94.88 122 LYS A O 1
ATOM 976 N N . ARG A 1 123 ? -18.563 6.158 7.582 1.00 88.69 123 ARG A N 1
ATOM 977 C CA . ARG A 1 123 ? -19.052 7.526 7.703 1.00 88.69 123 ARG A CA 1
ATOM 978 C C . ARG A 1 123 ? -20.192 7.549 8.715 1.00 88.69 123 ARG A C 1
ATOM 980 O O . ARG A 1 123 ? -21.179 6.836 8.554 1.00 88.69 123 ARG A O 1
ATOM 987 N N . GLU A 1 124 ? -20.078 8.399 9.728 1.00 83.94 124 GLU A N 1
ATOM 988 C CA . GLU A 1 124 ? -21.202 8.660 10.622 1.00 83.94 124 GLU A CA 1
ATOM 989 C C . GLU A 1 124 ? -22.336 9.328 9.840 1.00 83.94 124 GLU A C 1
ATOM 991 O O . GLU A 1 124 ? -22.110 10.265 9.065 1.00 83.94 124 GLU A O 1
ATOM 996 N N . ALA A 1 125 ? -23.564 8.842 10.034 1.00 72.81 125 ALA A N 1
ATOM 997 C CA . ALA A 1 125 ? -24.742 9.460 9.449 1.00 72.81 125 ALA A CA 1
ATOM 998 C C . ALA A 1 125 ? -24.876 10.881 10.007 1.00 72.81 125 ALA A C 1
ATOM 1000 O O . ALA A 1 125 ? -25.265 11.086 11.156 1.00 72.81 125 ALA A O 1
ATOM 1001 N N . THR A 1 126 ? -24.533 11.878 9.198 1.00 60.81 126 THR A N 1
ATOM 1002 C CA . THR A 1 126 ? -24.722 13.275 9.573 1.00 60.81 126 THR A CA 1
ATOM 1003 C C . THR A 1 126 ? -26.212 13.574 9.428 1.00 60.81 126 THR A C 1
ATOM 1005 O O . THR A 1 126 ? -26.714 13.680 8.309 1.00 60.81 126 THR A O 1
ATOM 1008 N N . ILE A 1 127 ? -26.949 13.671 10.541 1.00 53.09 127 ILE A N 1
ATOM 1009 C CA . ILE A 1 127 ? -28.323 14.192 10.516 1.00 53.09 127 ILE A CA 1
ATOM 1010 C C . ILE A 1 127 ? -28.230 15.702 10.287 1.00 53.09 127 ILE A C 1
ATOM 1012 O O . ILE A 1 127 ? -28.305 16.497 11.218 1.00 53.09 127 ILE A O 1
ATOM 1016 N N . ASN A 1 128 ? -28.041 16.104 9.034 1.00 53.28 128 ASN A N 1
ATOM 1017 C CA . ASN A 1 128 ? -28.196 17.493 8.633 1.00 53.28 128 ASN A CA 1
ATOM 1018 C C . ASN A 1 128 ? -29.659 17.693 8.234 1.00 53.28 128 ASN A C 1
ATOM 1020 O O . ASN A 1 128 ? -30.051 17.480 7.086 1.00 53.28 128 ASN A O 1
ATOM 1024 N N . VAL A 1 129 ? -30.481 18.074 9.216 1.00 55.38 129 VAL A N 1
ATOM 1025 C CA . VAL A 1 129 ? -31.742 18.771 8.947 1.00 55.38 129 VAL A CA 1
ATOM 1026 C C . VAL A 1 129 ? -31.328 20.084 8.282 1.00 55.38 129 VAL A C 1
ATOM 1028 O O . VAL A 1 129 ? -30.601 20.851 8.896 1.00 55.38 129 VAL A O 1
ATOM 1031 N N . GLU A 1 130 ? -31.730 20.303 7.030 1.00 56.88 130 GLU A N 1
ATOM 1032 C CA . GLU A 1 130 ? -31.364 21.459 6.185 1.00 56.88 130 GLU A CA 1
ATOM 1033 C C . GLU A 1 130 ? -30.023 21.358 5.431 1.00 56.88 130 GLU A C 1
ATOM 1035 O O . GLU A 1 130 ? -29.085 22.112 5.661 1.00 56.88 130 GLU A O 1
ATOM 1040 N N . SER A 1 131 ? -29.957 20.517 4.397 1.00 50.84 131 SER A N 1
ATOM 1041 C CA . SER A 1 131 ? -29.282 20.951 3.167 1.00 50.84 131 SER A CA 1
ATOM 1042 C C . SER A 1 131 ? -29.842 20.243 1.945 1.00 50.84 131 SER A C 1
ATOM 1044 O O . SER A 1 131 ? -29.714 19.040 1.743 1.00 50.84 131 SER A O 1
ATOM 1046 N N . SER A 1 132 ? -30.468 21.064 1.121 1.00 55.94 132 SER A N 1
ATOM 1047 C CA . SER A 1 132 ? -31.002 20.795 -0.197 1.00 55.94 132 SER A CA 1
ATOM 1048 C C . SER A 1 132 ? -29.964 20.211 -1.169 1.00 55.94 132 SER A C 1
ATOM 1050 O O . SER A 1 132 ? -28.873 20.749 -1.315 1.00 55.94 132 SER A O 1
ATOM 1052 N N . ARG A 1 133 ? -30.403 19.208 -1.942 1.00 58.69 133 ARG A N 1
ATOM 1053 C CA . ARG A 1 133 ? -29.996 18.913 -3.331 1.00 58.69 133 ARG A CA 1
ATOM 1054 C C . ARG A 1 133 ? -28.507 18.634 -3.593 1.00 58.69 133 ARG A C 1
ATOM 1056 O O . ARG A 1 133 ? -27.857 19.425 -4.264 1.00 58.69 133 ARG A O 1
ATOM 1063 N N . THR A 1 134 ? -28.074 17.417 -3.283 1.00 44.03 134 THR A N 1
ATOM 1064 C CA . THR A 1 134 ? -27.227 16.616 -4.184 1.00 44.03 134 THR A CA 1
ATOM 1065 C C . THR A 1 134 ? -27.356 15.139 -3.809 1.00 44.03 134 THR A C 1
ATOM 1067 O O . THR A 1 134 ? -26.830 14.703 -2.790 1.00 44.03 134 THR A O 1
ATOM 1070 N N . ASP A 1 13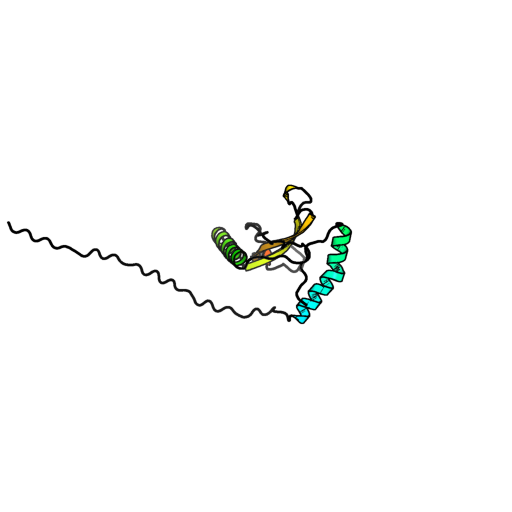5 ? -28.041 14.353 -4.642 1.00 53.19 135 ASP A N 1
ATOM 1071 C CA . ASP A 1 135 ? -27.904 12.893 -4.644 1.00 53.19 135 ASP A CA 1
ATOM 1072 C C . ASP A 1 135 ? -26.489 12.567 -5.137 1.00 53.19 135 ASP A C 1
ATOM 1074 O O . ASP A 1 135 ? -26.237 12.404 -6.331 1.00 53.19 135 ASP A O 1
ATOM 1078 N N . GLN A 1 136 ? -25.524 12.584 -4.224 1.00 52.47 136 GLN A N 1
ATOM 1079 C CA . GLN A 1 136 ? -24.123 12.338 -4.520 1.00 52.47 136 GLN A CA 1
ATOM 1080 C C . GLN A 1 136 ? -23.706 11.150 -3.668 1.00 52.47 136 GLN A C 1
ATOM 1082 O O . GLN A 1 136 ? -23.659 11.277 -2.449 1.00 5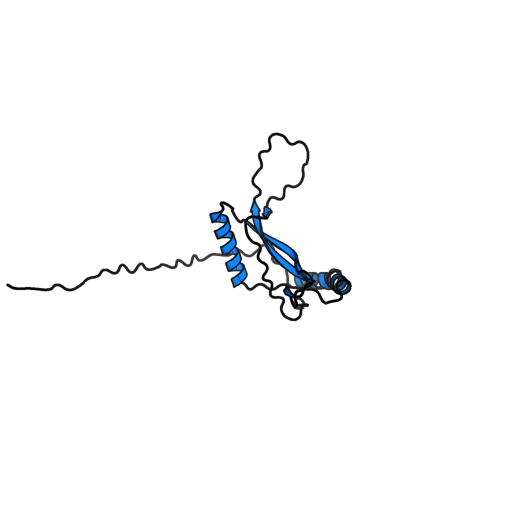2.47 136 GLN A O 1
ATOM 1087 N N . TYR A 1 137 ? -23.487 10.001 -4.320 1.00 49.22 137 TYR A N 1
ATOM 1088 C CA . TYR A 1 137 ? -23.002 8.747 -3.738 1.00 49.22 137 TYR A CA 1
ATOM 1089 C C . TYR A 1 137 ? -22.092 9.015 -2.538 1.00 49.22 137 TYR A C 1
ATOM 1091 O O . TYR A 1 137 ? -20.921 9.366 -2.692 1.00 49.22 137 TYR A O 1
ATOM 1099 N N . SER A 1 138 ? -22.650 8.924 -1.332 1.00 65.94 138 SER A N 1
ATOM 1100 C CA . SER A 1 138 ? -21.871 9.134 -0.127 1.00 65.94 138 SER A CA 1
ATOM 1101 C C . SER A 1 138 ? -21.035 7.881 0.065 1.00 65.94 138 SER A C 1
ATOM 1103 O O . SER A 1 138 ? -21.582 6.829 0.389 1.00 65.94 138 SER A O 1
ATOM 1105 N N . GLU A 1 139 ? -19.728 7.985 -0.168 1.00 78.69 139 GLU A N 1
ATOM 1106 C CA . GLU A 1 139 ? -18.781 6.915 0.149 1.00 78.69 139 GLU A CA 1
ATOM 1107 C C . GLU A 1 139 ? -18.992 6.487 1.610 1.00 78.69 139 GLU A C 1
ATOM 1109 O O . GLU A 1 139 ? -18.855 7.319 2.522 1.00 78.69 139 GLU A O 1
ATOM 1114 N N . GLU A 1 140 ? -19.372 5.219 1.806 1.00 87.88 140 GLU A N 1
ATOM 1115 C CA . GLU A 1 140 ? -19.679 4.648 3.122 1.00 87.88 140 GLU A CA 1
ATOM 1116 C C . GLU A 1 140 ? -18.398 4.502 3.949 1.00 87.88 140 GLU A C 1
ATOM 1118 O O . GLU A 1 140 ? -18.418 4.760 5.150 1.00 87.88 140 GLU A O 1
ATOM 1123 N N . ASN A 1 141 ? -17.273 4.163 3.309 1.00 92.88 141 ASN A N 1
ATOM 1124 C CA . ASN A 1 141 ? -15.994 3.936 3.978 1.00 92.88 141 ASN A CA 1
ATOM 1125 C C . ASN A 1 141 ? -15.049 5.125 3.758 1.00 92.88 141 ASN A C 1
ATOM 1127 O O . ASN A 1 141 ? -14.428 5.272 2.704 1.00 92.88 141 ASN A O 1
ATOM 1131 N N . ILE A 1 142 ? -14.895 5.979 4.765 1.00 95.69 142 ILE A N 1
ATOM 1132 C CA . ILE A 1 142 ? -13.997 7.143 4.727 1.00 95.69 142 ILE A CA 1
ATOM 1133 C C . ILE A 1 142 ? -12.652 6.831 5.378 1.00 95.69 142 ILE A C 1
ATOM 1135 O O . ILE A 1 142 ? -12.554 5.922 6.195 1.00 95.69 142 ILE A O 1
ATOM 1139 N N . ASP A 1 143 ? -11.608 7.586 5.038 1.00 97.19 143 ASP A N 1
ATOM 1140 C CA . ASP A 1 143 ? -10.316 7.455 5.719 1.00 97.19 143 ASP A CA 1
ATOM 1141 C C . ASP A 1 143 ? -10.432 7.865 7.196 1.00 97.19 143 ASP A C 1
ATOM 1143 O O . ASP A 1 143 ? -11.005 8.905 7.534 1.00 97.19 143 ASP A O 1
ATOM 1147 N N . ALA A 1 144 ? -9.854 7.058 8.082 1.00 96.88 144 ALA A N 1
ATOM 1148 C CA . ALA A 1 144 ? -9.691 7.369 9.495 1.00 96.88 144 ALA A CA 1
ATOM 1149 C C . ALA A 1 144 ? -8.427 8.222 9.681 1.00 96.88 144 ALA A C 1
ATOM 1151 O O . ALA A 1 144 ? -7.391 7.735 10.129 1.00 96.88 144 ALA A O 1
ATOM 1152 N N . ILE A 1 145 ? -8.510 9.501 9.299 1.00 96.31 145 ILE A N 1
ATOM 1153 C CA . ILE A 1 145 ? -7.387 10.459 9.290 1.00 96.31 145 ILE A CA 1
ATOM 1154 C C . ILE A 1 145 ? -6.727 10.669 10.662 1.00 96.31 145 ILE A C 1
ATOM 1156 O O . ILE A 1 145 ? -5.631 11.215 10.757 1.00 96.31 145 ILE A O 1
ATOM 1160 N N . GLU A 1 146 ? -7.392 10.254 11.738 1.00 96.56 146 GLU A N 1
ATOM 1161 C CA . GLU A 1 146 ? -6.873 10.292 13.101 1.00 96.56 146 GLU A CA 1
ATOM 1162 C C . GLU A 1 146 ? -5.863 9.165 13.385 1.00 96.56 146 GLU A C 1
ATOM 1164 O O . GLU A 1 146 ? -5.213 9.164 14.437 1.00 96.56 146 GLU A O 1
ATOM 1169 N N . LEU A 1 147 ? -5.741 8.194 12.479 1.00 97.50 147 LEU A N 1
ATOM 1170 C CA . LEU A 1 147 ? -4.839 7.052 12.558 1.00 97.50 147 LEU A CA 1
ATOM 1171 C C . LEU A 1 147 ? -3.754 7.160 11.482 1.00 97.50 147 LEU A C 1
ATOM 1173 O O . LEU A 1 147 ? -3.962 7.715 10.405 1.00 97.50 147 LEU A O 1
ATOM 1177 N N . GLN A 1 148 ? -2.563 6.648 11.790 1.00 97.19 148 GLN A N 1
ATOM 1178 C CA . GLN A 1 148 ? -1.402 6.821 10.920 1.00 97.19 148 GLN A CA 1
ATOM 1179 C C . GLN A 1 148 ? -1.421 5.834 9.744 1.00 97.19 148 GLN A C 1
ATOM 1181 O O . GLN A 1 148 ? -1.691 4.648 9.960 1.00 97.19 148 GLN A O 1
ATOM 1186 N N . PRO A 1 149 ? -1.091 6.284 8.520 1.00 97.38 149 PRO A N 1
ATOM 1187 C CA . PRO A 1 149 ? -0.888 5.388 7.392 1.00 97.38 149 PRO A CA 1
ATOM 1188 C C . PRO A 1 149 ? 0.434 4.614 7.519 1.00 97.38 149 PRO A C 1
ATOM 1190 O O . PRO A 1 149 ? 1.422 5.142 8.034 1.00 97.38 149 PRO A O 1
ATOM 1193 N N . LEU A 1 150 ? 0.479 3.388 6.996 1.00 96.00 150 LEU A N 1
ATOM 1194 C CA . LEU A 1 150 ? 1.705 2.600 6.871 1.00 96.00 150 LEU A CA 1
ATOM 1195 C C . LEU A 1 150 ? 2.286 2.738 5.467 1.00 96.00 150 LEU A C 1
ATOM 1197 O O . LEU A 1 150 ? 1.672 2.342 4.476 1.00 96.00 150 LEU A O 1
ATOM 1201 N N . ASN A 1 151 ? 3.531 3.196 5.395 1.00 92.31 151 ASN A N 1
ATOM 1202 C CA . ASN A 1 151 ? 4.356 3.054 4.206 1.00 92.31 151 ASN A CA 1
ATOM 1203 C C . ASN A 1 151 ? 5.612 2.250 4.545 1.00 92.31 151 ASN A C 1
ATOM 1205 O O . ASN A 1 151 ? 6.638 2.811 4.929 1.00 92.31 151 ASN A O 1
ATOM 1209 N N . TYR A 1 152 ? 5.534 0.932 4.385 1.00 71.19 152 TYR A N 1
ATOM 1210 C CA . TYR A 1 152 ? 6.721 0.088 4.411 1.00 71.19 152 TYR A CA 1
ATOM 1211 C C . TYR A 1 152 ? 6.672 -0.994 3.338 1.00 71.19 152 TYR A C 1
ATOM 1213 O O . TYR A 1 152 ? 6.684 -2.193 3.594 1.00 71.19 152 TYR A O 1
ATOM 1221 N N . GLY A 1 153 ? 6.636 -0.519 2.098 1.00 61.72 153 GLY A N 1
ATOM 1222 C CA . GLY A 1 153 ? 6.952 -1.326 0.940 1.00 61.72 153 GLY A CA 1
ATOM 1223 C C . GLY A 1 153 ? 8.459 -1.515 0.801 1.00 61.72 153 GLY A C 1
ATOM 1224 O O . GLY A 1 153 ? 9.182 -0.559 0.488 1.00 61.72 153 GLY A O 1
ATOM 1225 N N . GLY A 1 154 ? 8.958 -2.729 1.016 1.00 62.50 154 GLY A N 1
ATOM 1226 C CA . GLY A 1 154 ? 10.298 -3.094 0.576 1.00 62.50 154 GLY A CA 1
ATOM 1227 C C . GLY A 1 154 ? 10.321 -3.059 -0.949 1.00 62.50 154 GLY A C 1
ATOM 1228 O O . GLY A 1 154 ? 9.766 -3.946 -1.592 1.00 62.50 154 GLY A O 1
ATOM 1229 N N . ILE A 1 155 ? 10.938 -2.036 -1.543 1.00 57.34 155 ILE A N 1
ATOM 1230 C CA . ILE A 1 155 ? 11.255 -2.066 -2.972 1.00 57.34 155 ILE A CA 1
ATOM 1231 C C . ILE A 1 155 ? 12.411 -3.050 -3.141 1.00 57.34 155 ILE A C 1
ATOM 1233 O O . ILE A 1 155 ? 13.579 -2.696 -2.975 1.00 57.34 155 ILE A O 1
ATOM 1237 N N . GLY A 1 156 ? 12.089 -4.327 -3.359 1.00 53.16 156 GLY A N 1
ATOM 1238 C CA . GLY A 1 156 ? 13.086 -5.320 -3.740 1.00 53.16 156 GLY A CA 1
ATOM 1239 C C . GLY A 1 156 ? 13.990 -4.717 -4.816 1.00 53.16 156 GLY A C 1
ATOM 1240 O O . GLY A 1 156 ? 13.515 -4.084 -5.753 1.00 53.16 156 GLY A O 1
ATOM 1241 N N . ARG A 1 157 ? 15.308 -4.805 -4.647 1.00 54.19 157 ARG A N 1
ATOM 1242 C CA . ARG A 1 157 ? 16.233 -4.436 -5.725 1.00 54.19 157 ARG A CA 1
ATOM 1243 C C . ARG A 1 157 ? 16.155 -5.565 -6.761 1.00 54.19 157 ARG A C 1
ATOM 1245 O O . ARG A 1 157 ? 16.426 -6.693 -6.349 1.00 54.19 157 ARG A O 1
ATOM 1252 N N . PRO A 1 158 ? 15.847 -5.336 -8.054 1.00 53.91 158 PRO A N 1
ATOM 1253 C CA . PRO A 1 158 ? 15.678 -4.072 -8.798 1.00 53.91 158 PRO A CA 1
ATOM 1254 C C . PRO A 1 158 ? 14.232 -3.501 -8.803 1.00 53.91 158 PRO A C 1
ATOM 1256 O O . PRO A 1 158 ? 13.291 -4.265 -8.619 1.00 53.91 158 PRO A O 1
ATOM 1259 N N . PRO A 1 159 ? 14.027 -2.188 -9.089 1.00 61.38 159 PRO A N 1
ATOM 1260 C CA . PRO A 1 159 ? 12.721 -1.496 -8.994 1.00 61.38 159 PRO A CA 1
ATOM 1261 C C . PRO A 1 159 ? 11.613 -2.080 -9.888 1.00 61.38 159 PRO A C 1
ATOM 1263 O O . PRO A 1 159 ? 10.427 -1.838 -9.661 1.00 61.38 159 PRO A O 1
ATOM 1266 N N . ARG A 1 160 ? 12.000 -2.870 -10.893 1.00 68.31 160 ARG A N 1
ATOM 1267 C CA . ARG A 1 160 ? 11.104 -3.568 -11.807 1.00 68.31 160 ARG A CA 1
ATOM 1268 C C . ARG A 1 160 ? 11.030 -5.044 -11.416 1.00 68.31 160 ARG A C 1
ATOM 1270 O O . ARG A 1 160 ? 11.939 -5.813 -11.724 1.00 68.31 160 ARG A O 1
ATOM 1277 N N . VAL A 1 161 ? 9.941 -5.427 -10.755 1.00 75.56 161 VAL A N 1
ATOM 1278 C CA . VAL A 1 161 ? 9.597 -6.827 -10.480 1.00 75.56 161 VAL A CA 1
ATOM 1279 C C . VAL A 1 161 ? 8.423 -7.181 -11.380 1.00 75.56 161 VAL A C 1
ATOM 1281 O O . VAL A 1 161 ? 7.368 -6.559 -11.299 1.00 75.56 161 VAL A O 1
ATOM 1284 N N . MET A 1 162 ? 8.617 -8.166 -12.252 1.00 79.38 162 MET A N 1
ATOM 1285 C CA . MET A 1 162 ? 7.544 -8.682 -13.101 1.00 79.38 162 MET A CA 1
ATOM 1286 C C . MET A 1 162 ? 6.764 -9.750 -12.338 1.00 79.38 162 MET A C 1
ATOM 1288 O O . MET A 1 162 ? 7.358 -10.530 -11.588 1.00 79.38 162 MET A O 1
ATOM 1292 N N . TYR A 1 163 ? 5.445 -9.800 -12.537 1.00 85.50 163 TYR A N 1
ATOM 1293 C CA . TYR A 1 163 ? 4.667 -10.938 -12.060 1.00 85.50 163 TYR A CA 1
ATOM 1294 C C . TYR A 1 163 ? 5.157 -12.218 -12.769 1.00 85.50 163 TYR A C 1
ATOM 1296 O O . TYR A 1 163 ? 5.451 -12.145 -13.970 1.00 85.50 163 TYR A O 1
ATOM 1304 N N . PRO A 1 164 ? 5.289 -13.359 -12.059 1.00 87.19 164 PRO A N 1
ATOM 1305 C CA . PRO A 1 164 ? 5.711 -14.618 -12.669 1.00 87.19 164 PRO A CA 1
ATOM 1306 C C . PRO A 1 164 ? 4.839 -14.994 -13.870 1.00 87.19 164 PRO A C 1
ATOM 1308 O O . PRO A 1 164 ? 3.619 -14.863 -13.801 1.00 87.19 164 PRO A O 1
ATOM 1311 N N . GLN A 1 165 ? 5.494 -15.438 -14.943 1.00 78.31 165 GLN A N 1
ATOM 1312 C CA . GLN A 1 165 ? 4.885 -15.878 -16.202 1.00 78.31 165 GLN A CA 1
ATOM 1313 C C . GLN A 1 165 ? 4.829 -17.402 -16.262 1.00 78.31 165 GLN A C 1
ATOM 1315 O O . GLN A 1 165 ? 5.785 -18.030 -15.742 1.00 78.31 165 GLN A O 1
#